Protein AF-A0A968XQD5-F1 (afdb_monomer)

Structure (mmCIF, N/CA/C/O backbone):
data_AF-A0A968XQD5-F1
#
_entry.id   AF-A0A968XQD5-F1
#
loop_
_atom_site.group_PDB
_atom_site.id
_atom_site.type_symbol
_atom_site.label_atom_id
_atom_site.label_alt_id
_atom_site.label_comp_id
_atom_site.label_asym_id
_atom_site.label_entity_id
_atom_site.label_seq_id
_atom_site.pdbx_PDB_ins_code
_atom_site.Cartn_x
_atom_site.Cartn_y
_atom_site.Cartn_z
_atom_site.occupancy
_atom_site.B_iso_or_equiv
_atom_site.auth_seq_id
_atom_site.auth_comp_id
_atom_site.auth_asym_id
_atom_site.auth_atom_id
_atom_site.pdbx_PDB_model_num
ATOM 1 N N . MET A 1 1 ? 8.584 -2.114 -4.802 1.00 59.06 1 MET A N 1
ATOM 2 C CA . MET A 1 1 ? 7.370 -2.886 -4.450 1.00 59.06 1 MET A CA 1
ATOM 3 C C . MET A 1 1 ? 7.098 -2.619 -2.978 1.00 59.06 1 MET A C 1
ATOM 5 O O . MET A 1 1 ? 8.058 -2.639 -2.228 1.00 59.06 1 MET A O 1
ATOM 9 N N . LEU A 1 2 ? 5.872 -2.252 -2.585 1.00 74.94 2 LEU A N 1
ATOM 10 C CA . LEU A 1 2 ? 5.539 -2.034 -1.166 1.00 74.94 2 LEU A CA 1
ATOM 11 C C . LEU A 1 2 ? 5.322 -3.396 -0.488 1.00 74.94 2 LEU A C 1
ATOM 13 O O . LEU A 1 2 ? 4.634 -4.241 -1.068 1.00 74.94 2 LEU A O 1
ATOM 17 N N . ASP A 1 3 ? 5.913 -3.583 0.686 1.00 82.31 3 ASP A N 1
ATOM 18 C CA . ASP A 1 3 ? 5.920 -4.844 1.430 1.00 82.31 3 ASP A CA 1
ATOM 19 C C . ASP A 1 3 ? 4.497 -5.241 1.900 1.00 82.31 3 ASP A C 1
ATOM 21 O O . ASP A 1 3 ? 3.700 -4.350 2.235 1.00 82.31 3 ASP A O 1
ATOM 25 N N . PRO A 1 4 ? 4.124 -6.538 1.904 1.00 78.69 4 PRO A N 1
ATOM 26 C CA . PRO A 1 4 ? 2.806 -6.998 2.350 1.00 78.69 4 PRO A CA 1
ATOM 27 C C . PRO A 1 4 ? 2.373 -6.524 3.754 1.00 78.69 4 PRO A C 1
ATOM 29 O O . PRO A 1 4 ? 1.254 -6.015 3.861 1.00 78.69 4 PRO A O 1
ATOM 32 N N . PRO A 1 5 ? 3.197 -6.589 4.823 1.00 84.50 5 PRO A N 1
ATOM 33 C CA . PRO A 1 5 ? 2.798 -6.102 6.146 1.00 84.50 5 PRO A CA 1
ATOM 34 C C . PRO A 1 5 ? 2.559 -4.589 6.172 1.00 84.50 5 PRO A C 1
ATOM 36 O O . PRO A 1 5 ? 1.687 -4.109 6.888 1.00 84.50 5 PRO A O 1
ATOM 39 N N . THR A 1 6 ? 3.260 -3.803 5.353 1.00 86.44 6 THR A N 1
ATOM 40 C CA . THR A 1 6 ? 2.983 -2.36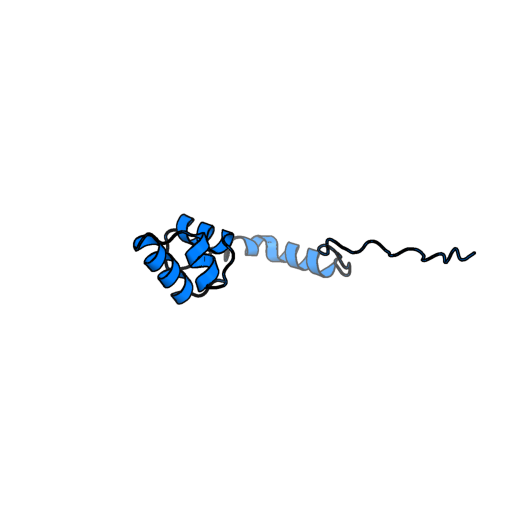3 5.264 1.00 86.44 6 THR A CA 1
ATOM 41 C C . THR A 1 6 ? 1.601 -2.096 4.662 1.00 86.44 6 THR A C 1
ATOM 43 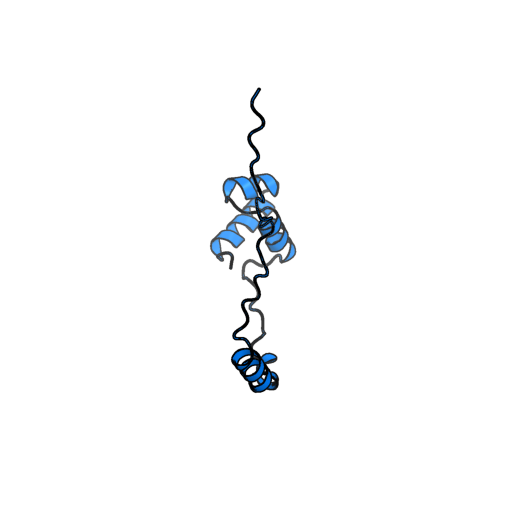O O . THR A 1 6 ? 0.905 -1.178 5.093 1.00 86.44 6 THR A O 1
ATOM 46 N N . ARG A 1 7 ? 1.162 -2.906 3.688 1.00 86.56 7 ARG A N 1
ATOM 47 C CA . ARG A 1 7 ? -0.183 -2.792 3.100 1.00 86.56 7 ARG A CA 1
ATOM 48 C C . ARG A 1 7 ? -1.290 -3.130 4.088 1.00 86.56 7 ARG A C 1
ATOM 50 O O . ARG A 1 7 ? -2.278 -2.399 4.137 1.00 86.56 7 ARG A O 1
ATOM 57 N N . THR A 1 8 ? -1.130 -4.201 4.861 1.00 88.56 8 THR A N 1
ATOM 58 C CA . THR A 1 8 ? -2.133 -4.595 5.861 1.00 88.56 8 THR A CA 1
ATOM 59 C C . THR A 1 8 ? -2.279 -3.516 6.929 1.00 88.56 8 THR A C 1
ATOM 61 O O . THR A 1 8 ? -3.401 -3.149 7.269 1.00 88.56 8 THR A O 1
ATOM 64 N N . THR A 1 9 ? -1.174 -2.912 7.372 1.00 91.06 9 THR A N 1
ATOM 65 C CA . THR A 1 9 ? -1.201 -1.779 8.307 1.00 91.06 9 THR A CA 1
ATOM 66 C C . THR A 1 9 ? -1.934 -0.565 7.729 1.00 91.06 9 THR A C 1
ATOM 68 O O . THR A 1 9 ? -2.772 0.014 8.413 1.00 91.06 9 THR A O 1
ATOM 71 N N . ILE A 1 10 ? -1.708 -0.206 6.456 1.00 90.62 10 ILE A N 1
ATOM 72 C CA . ILE A 1 10 ? -2.448 0.890 5.796 1.00 90.62 10 ILE A CA 1
ATOM 73 C C . ILE A 1 10 ? -3.958 0.615 5.788 1.00 90.62 10 ILE A C 1
ATOM 75 O O . ILE A 1 10 ? -4.747 1.516 6.070 1.00 90.62 10 ILE A O 1
ATOM 79 N N . LEU A 1 11 ? -4.365 -0.613 5.456 1.00 90.56 11 LEU A N 1
ATOM 80 C CA . LEU A 1 11 ? -5.778 -0.990 5.378 1.00 90.56 11 LEU A CA 1
ATOM 81 C C . LEU A 1 11 ? -6.446 -1.009 6.759 1.00 90.56 11 LEU A C 1
ATOM 83 O O . LEU A 1 11 ? -7.580 -0.547 6.876 1.00 90.56 11 LEU A O 1
ATOM 87 N N . LYS A 1 12 ? -5.744 -1.474 7.799 1.00 91.94 12 LYS A N 1
ATOM 88 C CA . LYS A 1 12 ? -6.215 -1.424 9.193 1.00 91.94 12 LYS A CA 1
ATOM 89 C C . LYS A 1 12 ? -6.433 0.015 9.660 1.00 91.94 12 LYS A C 1
ATOM 91 O O . LYS A 1 12 ? -7.555 0.363 10.010 1.00 91.94 12 LYS A O 1
ATOM 96 N N . LEU A 1 13 ? -5.419 0.872 9.522 1.00 92.25 13 LEU A N 1
ATOM 97 C CA . LEU A 1 13 ? -5.505 2.282 9.923 1.00 92.25 13 LEU A CA 1
ATOM 98 C C . LEU A 1 13 ? -6.609 3.0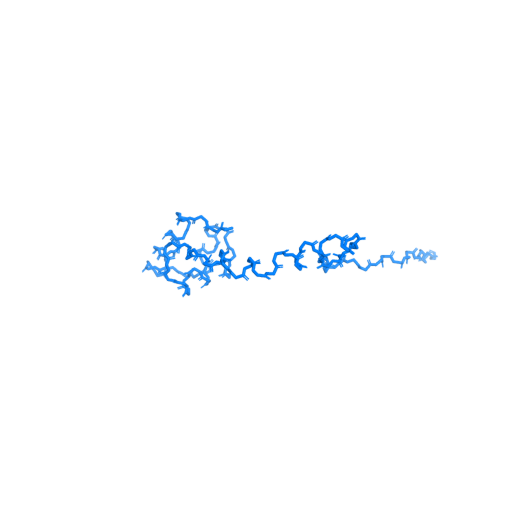40 9.168 1.00 92.25 13 LEU A C 1
ATOM 100 O O . LEU A 1 13 ? -7.262 3.922 9.717 1.00 92.25 13 LEU A O 1
ATOM 104 N N . HIS A 1 14 ? -6.844 2.699 7.900 1.00 88.69 14 HIS A N 1
ATOM 105 C CA . HIS A 1 14 ? -7.938 3.293 7.137 1.00 88.69 14 HIS A CA 1
ATOM 106 C C . HIS A 1 14 ? -9.319 2.817 7.612 1.00 88.69 14 HIS A C 1
ATOM 108 O O . HIS A 1 14 ? -10.251 3.617 7.647 1.00 88.69 14 HIS A O 1
ATOM 114 N N . ARG A 1 15 ? -9.471 1.537 7.987 1.00 89.19 15 ARG A N 1
ATOM 115 C CA . ARG A 1 15 ? -10.716 1.010 8.583 1.00 89.19 15 ARG A CA 1
ATOM 116 C C . ARG A 1 15 ? -11.012 1.641 9.944 1.00 89.19 15 ARG A C 1
ATOM 118 O O . ARG A 1 15 ? -12.173 1.871 10.252 1.00 89.19 15 ARG A O 1
ATOM 125 N N . GLU A 1 16 ? -9.974 1.974 10.705 1.00 91.94 16 GLU A N 1
ATOM 126 C CA . GLU A 1 16 ? -10.064 2.721 11.968 1.00 91.94 16 GLU A CA 1
ATOM 127 C C . GLU A 1 16 ? -10.452 4.202 11.770 1.00 91.94 16 GLU A C 1
ATOM 129 O O . GLU A 1 16 ? -10.699 4.915 12.737 1.00 91.94 16 GLU A O 1
ATOM 134 N N . GLY A 1 17 ? -10.549 4.680 10.521 1.00 92.25 17 GLY A N 1
ATOM 135 C CA . GLY A 1 17 ? -11.004 6.035 10.197 1.00 92.25 17 GLY A CA 1
ATOM 136 C C . GLY A 1 17 ? -9.892 7.084 10.151 1.00 92.25 17 GLY A C 1
ATOM 137 O O . GLY A 1 17 ? -10.172 8.279 10.036 1.00 92.25 17 GLY A O 1
ATOM 138 N N . HIS A 1 18 ? -8.621 6.678 10.200 1.00 91.56 18 HIS A N 1
ATOM 139 C CA . HIS A 1 18 ? -7.515 7.622 10.106 1.00 91.56 18 HIS A CA 1
ATOM 140 C C . HIS A 1 18 ? -7.409 8.258 8.714 1.00 91.56 18 HIS A C 1
ATOM 142 O O . HIS A 1 18 ? -7.456 7.597 7.673 1.00 91.56 18 HIS A O 1
A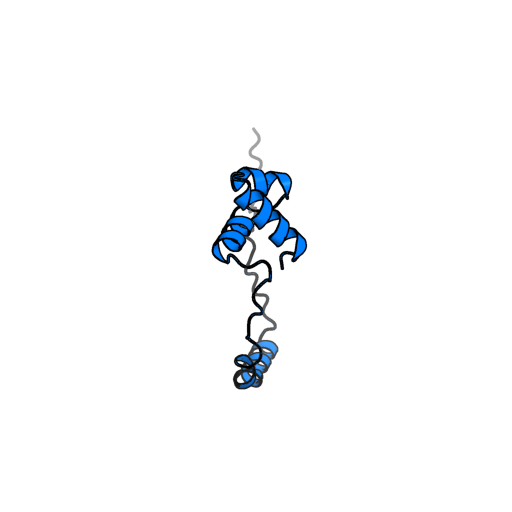TOM 148 N N . ALA A 1 19 ? -7.178 9.573 8.688 1.00 91.44 19 ALA A N 1
ATOM 149 C CA . ALA A 1 19 ? -6.987 10.309 7.447 1.00 91.44 19 ALA A CA 1
ATOM 150 C C . ALA A 1 19 ? -5.738 9.823 6.691 1.00 91.44 19 ALA A C 1
ATOM 152 O O . ALA A 1 19 ? -4.670 9.622 7.268 1.00 91.44 19 ALA A O 1
ATOM 153 N N . GLN A 1 20 ? -5.816 9.755 5.359 1.00 90.69 20 GLN A N 1
ATOM 154 C CA . GLN A 1 20 ? -4.697 9.318 4.507 1.00 90.69 20 GLN A CA 1
ATOM 155 C C . GLN A 1 20 ? -3.399 10.108 4.751 1.00 90.69 20 GLN A C 1
ATOM 157 O O . GLN A 1 20 ? -2.303 9.564 4.628 1.00 90.69 20 GLN A O 1
ATOM 162 N N . ARG A 1 21 ? -3.510 11.400 5.094 1.00 90.50 21 ARG A N 1
ATOM 163 C CA . ARG A 1 21 ? -2.362 12.261 5.421 1.00 90.50 21 ARG A CA 1
ATOM 164 C C . ARG A 1 21 ? -1.670 11.831 6.717 1.00 90.50 21 ARG A C 1
ATOM 166 O O . ARG A 1 21 ? -0.447 11.875 6.768 1.00 90.50 21 ARG A O 1
ATOM 173 N N . PHE A 1 22 ? -2.439 11.405 7.712 1.00 92.38 22 PHE A N 1
ATOM 174 C CA . PHE A 1 22 ? -1.927 10.924 8.992 1.00 92.38 22 PHE A CA 1
ATOM 175 C C . PHE A 1 22 ? -1.187 9.595 8.812 1.00 92.38 22 PHE A C 1
ATOM 177 O O . PHE A 1 22 ? -0.031 9.467 9.202 1.00 92.38 22 PHE A O 1
ATOM 184 N N . ILE A 1 23 ? -1.797 8.658 8.081 1.00 91.62 23 ILE A N 1
ATOM 185 C CA . ILE A 1 23 ? -1.185 7.365 7.737 1.00 91.62 23 ILE A CA 1
ATOM 186 C C . ILE A 1 23 ? 0.133 7.565 6.965 1.00 91.62 23 ILE A C 1
ATOM 188 O O . ILE A 1 23 ? 1.123 6.886 7.225 1.00 91.62 23 ILE A O 1
ATOM 192 N N . ALA A 1 24 ? 0.170 8.535 6.043 1.00 92.62 24 ALA A N 1
ATOM 193 C CA . ALA A 1 24 ? 1.372 8.890 5.286 1.00 92.62 24 ALA A CA 1
ATOM 194 C C . ALA A 1 24 ? 2.518 9.373 6.180 1.00 92.62 24 ALA A C 1
ATOM 196 O O . ALA A 1 24 ? 3.664 8.991 5.958 1.00 92.62 24 ALA A O 1
ATOM 197 N N . GLN A 1 25 ? 2.209 10.201 7.178 1.00 92.81 25 GLN A N 1
ATOM 198 C CA . GLN A 1 25 ? 3.205 10.737 8.103 1.00 92.81 25 GLN A CA 1
ATOM 199 C C . GLN A 1 25 ? 3.761 9.654 9.027 1.00 92.81 25 GLN A C 1
ATOM 201 O O . GLN A 1 25 ? 4.974 9.566 9.169 1.00 92.81 25 GLN A O 1
ATOM 206 N N . ILE A 1 26 ? 2.898 8.803 9.588 1.00 93.12 26 ILE A N 1
ATOM 207 C CA . ILE A 1 26 ? 3.313 7.733 10.507 1.00 93.12 26 ILE A CA 1
ATOM 208 C C . ILE A 1 26 ? 4.178 6.693 9.801 1.00 93.12 26 ILE A C 1
ATOM 210 O O . ILE A 1 26 ? 5.201 6.274 10.329 1.00 93.12 26 ILE A O 1
ATOM 214 N N . LEU A 1 27 ? 3.779 6.279 8.598 1.00 89.62 27 LEU A N 1
ATOM 215 C CA . LEU A 1 27 ? 4.497 5.244 7.855 1.00 89.62 27 LEU A CA 1
ATOM 216 C C . LEU A 1 27 ? 5.663 5.801 7.024 1.00 89.62 27 LEU A C 1
ATOM 218 O O . LEU A 1 27 ? 6.380 5.027 6.395 1.00 89.62 27 LEU A O 1
ATOM 222 N N . GLY A 1 28 ? 5.835 7.127 6.958 1.00 91.19 28 GLY A N 1
ATOM 223 C CA . GLY A 1 28 ? 6.843 7.769 6.106 1.00 91.19 28 GLY A CA 1
ATOM 224 C C . GLY A 1 28 ? 6.619 7.535 4.606 1.00 91.19 28 GLY A C 1
ATOM 225 O O . GLY A 1 28 ? 7.562 7.559 3.816 1.00 91.19 28 GLY A O 1
ATOM 226 N N . LEU A 1 29 ? 5.375 7.277 4.191 1.00 88.62 29 LEU A N 1
ATOM 227 C CA . LEU A 1 29 ? 5.030 6.917 2.816 1.00 88.62 29 LEU A CA 1
ATOM 228 C C . LEU A 1 29 ? 4.410 8.085 2.057 1.00 88.62 29 LEU A C 1
ATOM 230 O O . LEU A 1 29 ? 3.676 8.912 2.594 1.00 88.62 29 LEU A O 1
ATOM 234 N N . ALA A 1 30 ? 4.621 8.108 0.742 1.00 89.00 30 ALA A N 1
ATOM 235 C CA . ALA A 1 30 ? 3.948 9.073 -0.113 1.00 89.00 30 ALA A CA 1
ATOM 236 C C . ALA A 1 30 ? 2.423 8.859 -0.100 1.00 89.00 30 ALA A C 1
ATOM 238 O O . ALA A 1 30 ? 1.931 7.737 -0.242 1.00 89.00 30 ALA A O 1
ATOM 239 N N . ARG A 1 31 ? 1.655 9.959 -0.055 1.00 86.69 31 ARG A N 1
ATOM 240 C CA . ARG A 1 31 ? 0.178 9.925 -0.135 1.00 86.69 31 ARG A CA 1
ATOM 241 C C . ARG A 1 31 ? -0.338 9.152 -1.350 1.00 86.69 31 ARG A C 1
ATOM 243 O O . ARG A 1 31 ? -1.335 8.448 -1.250 1.00 86.69 31 ARG A O 1
ATOM 250 N N . ARG A 1 32 ? 0.355 9.249 -2.490 1.00 88.56 32 ARG A N 1
ATOM 251 C CA . ARG A 1 32 ? 0.003 8.516 -3.719 1.00 88.56 32 ARG A CA 1
ATOM 252 C C . ARG A 1 32 ? 0.120 7.004 -3.546 1.00 88.56 32 ARG A C 1
ATOM 254 O O . ARG A 1 32 ? -0.705 6.274 -4.083 1.00 88.56 32 ARG A O 1
ATOM 261 N N . THR A 1 33 ? 1.094 6.537 -2.769 1.00 87.69 33 THR A N 1
ATOM 262 C CA . THR A 1 33 ? 1.256 5.115 -2.451 1.00 87.69 33 THR A CA 1
ATOM 263 C C . THR A 1 33 ? 0.057 4.606 -1.659 1.00 87.69 33 THR A C 1
ATOM 265 O O . THR A 1 33 ? -0.532 3.599 -2.037 1.00 87.69 33 THR A O 1
ATOM 268 N N . ILE A 1 34 ? -0.364 5.342 -0.629 1.00 89.19 34 ILE A N 1
ATOM 269 C CA . ILE A 1 34 ? -1.542 5.002 0.183 1.00 89.19 34 ILE A CA 1
ATOM 270 C C . ILE A 1 34 ? -2.820 5.056 -0.655 1.00 89.19 34 ILE A C 1
ATOM 272 O O . ILE A 1 34 ? -3.587 4.100 -0.648 1.00 89.19 34 ILE A O 1
ATOM 276 N N . GLN A 1 35 ? -3.017 6.113 -1.450 1.00 89.62 35 GLN A N 1
ATOM 277 C CA . GLN A 1 35 ? -4.162 6.227 -2.359 1.00 89.62 35 GLN A CA 1
ATOM 278 C C . GLN A 1 35 ? -4.251 5.023 -3.307 1.00 89.62 35 GLN A C 1
ATOM 280 O O . GLN A 1 35 ? -5.334 4.485 -3.519 1.00 89.62 35 GLN A O 1
ATOM 285 N N . ASN A 1 36 ? -3.121 4.572 -3.854 1.00 87.75 36 ASN A N 1
ATOM 286 C CA . ASN A 1 36 ? -3.085 3.406 -4.730 1.00 87.75 36 ASN A CA 1
ATOM 287 C C . ASN A 1 36 ? -3.425 2.108 -3.985 1.00 87.75 36 ASN A C 1
ATOM 289 O O . ASN A 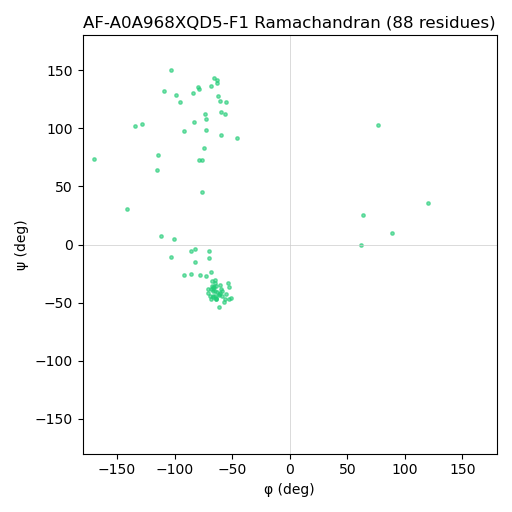1 36 ? -4.152 1.290 -4.536 1.00 87.75 36 ASN A O 1
ATOM 293 N N . VAL A 1 37 ? -2.946 1.935 -2.747 1.00 88.00 37 VAL A N 1
ATOM 294 C CA . VAL A 1 37 ? -3.260 0.766 -1.902 1.00 88.00 37 VAL A CA 1
ATOM 295 C C . VAL A 1 37 ? -4.753 0.715 -1.571 1.00 88.00 37 VAL A C 1
ATOM 297 O O . VAL A 1 37 ? -5.386 -0.324 -1.751 1.00 88.00 37 VAL A O 1
ATOM 300 N N . LEU A 1 38 ? -5.335 1.848 -1.174 1.00 87.44 38 LEU A N 1
ATOM 301 C CA . LEU A 1 38 ? -6.761 1.952 -0.863 1.00 87.44 38 LEU A CA 1
ATOM 302 C C . LEU A 1 38 ? -7.637 1.718 -2.096 1.00 87.44 38 LEU A C 1
ATOM 304 O O . LEU A 1 38 ? -8.636 1.016 -2.005 1.00 87.44 38 LEU A O 1
ATOM 308 N N . ARG A 1 39 ? -7.235 2.238 -3.264 1.00 86.44 39 ARG A N 1
ATOM 309 C CA . ARG A 1 39 ? -7.931 1.973 -4.535 1.00 86.44 39 ARG A CA 1
ATOM 310 C C . ARG A 1 39 ? -7.844 0.512 -4.963 1.00 86.44 39 ARG A C 1
ATOM 312 O O . ARG A 1 39 ? -8.795 0.016 -5.550 1.00 86.44 39 ARG A O 1
ATOM 319 N N . SER A 1 40 ? -6.715 -0.156 -4.716 1.00 82.06 40 SER A N 1
ATOM 320 C CA . SER A 1 40 ? -6.579 -1.580 -5.033 1.00 82.06 40 SER A CA 1
ATOM 321 C C . SER A 1 40 ? -7.375 -2.476 -4.087 1.00 82.06 40 SER A C 1
ATOM 323 O O . SER A 1 40 ? -7.734 -3.577 -4.484 1.00 82.06 40 SER A O 1
ATOM 325 N N . GLY A 1 41 ? -7.628 -2.036 -2.847 1.00 74.19 41 GLY A N 1
ATOM 326 C CA . GLY A 1 41 ? -8.420 -2.770 -1.852 1.00 74.19 41 GLY A CA 1
ATOM 327 C C . GLY A 1 41 ? -7.852 -4.131 -1.424 1.00 74.19 41 GLY A C 1
ATOM 328 O O . GLY A 1 41 ? -8.450 -4.792 -0.582 1.00 74.19 41 GLY A O 1
ATOM 329 N N . SER A 1 42 ? -6.714 -4.557 -1.978 1.00 65.56 42 SER A N 1
ATOM 330 C CA . SER A 1 42 ? -6.141 -5.885 -1.779 1.00 65.56 42 SER A CA 1
ATOM 331 C C . SER A 1 42 ? -4.870 -5.838 -0.929 1.00 65.56 42 SER A C 1
ATOM 333 O O . SER A 1 42 ? -3.952 -5.051 -1.179 1.00 65.56 42 SER A O 1
ATOM 335 N N . GLU A 1 43 ? -4.806 -6.722 0.069 1.00 60.50 43 GLU A N 1
ATOM 336 C CA . GLU A 1 43 ? -3.645 -6.899 0.953 1.00 60.50 43 GLU A CA 1
ATOM 337 C C . GLU A 1 43 ? -2.442 -7.476 0.196 1.00 60.50 43 GLU A C 1
ATOM 339 O O . GLU A 1 43 ? -1.301 -7.057 0.407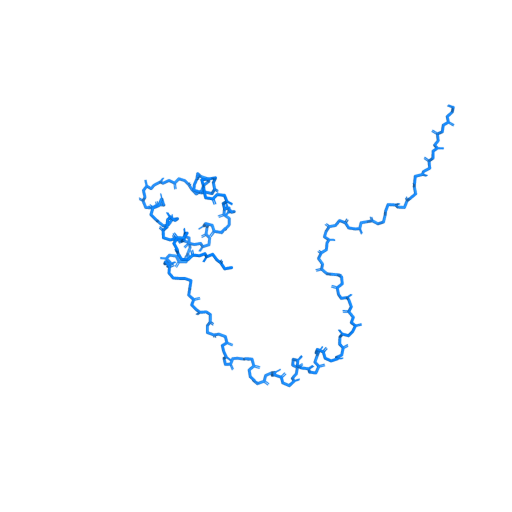 1.00 60.50 43 GLU A O 1
ATOM 344 N N . GLN A 1 44 ? -2.696 -8.365 -0.767 1.00 57.56 44 GLN A N 1
ATOM 345 C CA . GLN A 1 44 ? -1.670 -8.854 -1.677 1.00 57.56 44 GLN A CA 1
ATOM 346 C C . GLN A 1 44 ? -1.484 -7.893 -2.860 1.00 57.56 44 GLN A C 1
ATOM 348 O O . GLN A 1 44 ? -2.462 -7.516 -3.520 1.00 57.56 44 GLN A O 1
ATOM 353 N N . PRO A 1 45 ? -0.234 -7.495 -3.176 1.00 63.59 45 PRO A N 1
ATOM 354 C CA . PRO A 1 45 ? 0.057 -6.878 -4.459 1.00 63.59 45 PRO A CA 1
ATOM 355 C C . PRO A 1 45 ? -0.328 -7.876 -5.548 1.00 63.59 45 PRO A C 1
ATOM 357 O O . PRO A 1 45 ? 0.270 -8.946 -5.633 1.00 63.59 45 PRO A O 1
ATOM 360 N N . GLN A 1 46 ? -1.339 -7.540 -6.354 1.00 60.09 46 GLN A N 1
ATOM 361 C CA . GLN A 1 46 ? -1.781 -8.439 -7.411 1.00 60.09 46 GLN A CA 1
ATOM 362 C C . GLN A 1 46 ? -0.586 -8.793 -8.307 1.00 60.09 46 GLN A C 1
ATOM 364 O O . GLN A 1 46 ? 0.077 -7.880 -8.827 1.00 60.09 46 GLN A O 1
ATOM 369 N N . PRO A 1 47 ? -0.266 -10.088 -8.461 1.00 60.16 47 PRO A N 1
ATOM 370 C CA . PRO A 1 47 ? 0.814 -10.506 -9.332 1.00 60.16 47 PRO A CA 1
ATOM 371 C C . PRO A 1 47 ? 0.465 -10.042 -10.744 1.00 60.16 47 PRO A C 1
ATOM 373 O O . PRO A 1 47 ? -0.614 -10.329 -11.250 1.00 60.16 47 PRO A O 1
ATOM 376 N N . LYS A 1 48 ? 1.351 -9.264 -11.375 1.00 64.12 48 LYS A N 1
ATOM 377 C CA . LYS A 1 48 ? 1.148 -8.814 -12.756 1.00 64.12 48 LYS A CA 1
ATOM 378 C C . LYS A 1 48 ? 1.392 -10.017 -13.671 1.00 64.12 48 LYS A C 1
ATOM 380 O O . LYS A 1 48 ? 2.550 -10.422 -13.785 1.00 64.12 48 LYS A O 1
ATOM 385 N N . PRO A 1 49 ? 0.380 -10.562 -14.369 1.00 60.94 49 PRO A N 1
ATOM 386 C CA . PRO A 1 49 ? 0.570 -11.683 -15.277 1.00 60.94 49 PRO A CA 1
ATOM 387 C C . PRO A 1 49 ? 1.161 -11.143 -16.587 1.00 60.94 49 PRO A C 1
ATOM 389 O O . PRO A 1 49 ? 0.475 -10.968 -17.589 1.00 60.94 49 PRO A O 1
ATOM 392 N N . ARG A 1 50 ? 2.441 -10.762 -16.566 1.00 61.97 50 ARG A N 1
ATOM 393 C CA . ARG A 1 50 ? 3.174 -10.301 -17.758 1.00 61.97 50 ARG A CA 1
ATOM 394 C C . ARG A 1 50 ? 4.075 -11.372 -18.364 1.00 61.97 50 ARG A C 1
ATOM 396 O O . ARG A 1 50 ? 4.773 -11.067 -19.321 1.00 61.97 50 ARG A O 1
ATOM 403 N N . ALA A 1 51 ? 4.041 -12.598 -17.848 1.00 59.69 51 ALA A N 1
ATOM 404 C CA . ALA A 1 51 ? 4.971 -13.645 -18.259 1.00 59.69 51 ALA A CA 1
ATOM 405 C C . ALA A 1 51 ? 4.894 -13.975 -19.764 1.00 59.69 51 ALA A C 1
ATOM 407 O O . ALA A 1 51 ? 5.926 -14.157 -20.388 1.00 59.69 51 ALA A O 1
ATOM 408 N N . GLN A 1 52 ? 3.706 -13.981 -20.382 1.00 60.56 52 GLN A N 1
ATOM 409 C CA . GLN A 1 52 ? 3.550 -14.545 -21.736 1.00 60.56 52 GLN A CA 1
ATOM 410 C C . GLN A 1 52 ? 3.449 -13.530 -22.884 1.00 60.56 52 GLN A C 1
ATOM 412 O O . GLN A 1 52 ? 3.541 -13.913 -24.043 1.00 60.56 52 GLN A O 1
ATOM 417 N N . LY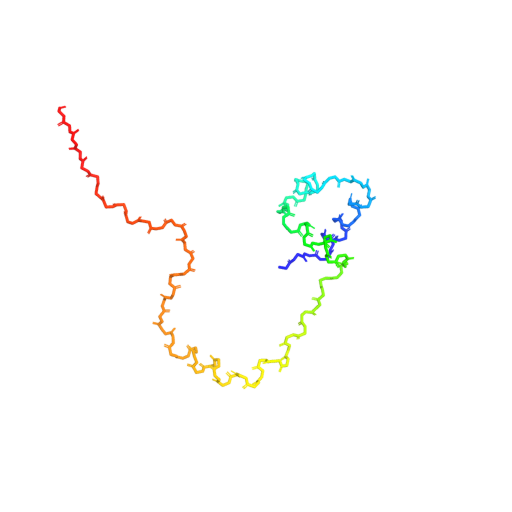S A 1 53 ? 3.291 -12.227 -22.612 1.00 61.47 53 LYS A N 1
ATOM 418 C CA . LYS A 1 53 ? 3.158 -11.225 -23.693 1.00 61.47 53 LYS A CA 1
ATOM 419 C C . LYS A 1 53 ? 4.495 -10.771 -24.285 1.00 61.47 53 LYS A C 1
ATOM 421 O O . LYS A 1 53 ? 4.490 -10.138 -25.333 1.00 61.47 53 LYS A O 1
ATOM 426 N N . ALA A 1 54 ? 5.611 -11.045 -23.609 1.00 60.94 54 ALA A N 1
ATOM 427 C CA . ALA A 1 54 ? 6.940 -10.612 -24.041 1.00 60.94 54 ALA A CA 1
ATOM 428 C C . ALA A 1 54 ? 7.663 -11.645 -24.918 1.00 60.94 54 ALA A C 1
ATOM 430 O O . ALA A 1 54 ? 8.469 -11.246 -25.752 1.00 60.94 54 ALA A O 1
ATOM 431 N N . GLU A 1 55 ? 7.344 -12.937 -24.778 1.00 64.25 55 GLU A N 1
ATOM 432 C CA . GLU A 1 55 ? 7.941 -14.014 -25.581 1.00 64.25 55 GLU A CA 1
ATOM 433 C C . GLU A 1 55 ? 7.884 -13.766 -27.103 1.00 64.25 55 GLU A C 1
ATOM 435 O O . GLU A 1 55 ? 8.935 -13.848 -27.736 1.00 64.25 55 GLU A O 1
ATOM 440 N N . PRO A 1 56 ? 6.756 -13.342 -27.717 1.00 74.31 56 PRO A N 1
ATOM 441 C CA . PRO A 1 56 ? 6.721 -13.109 -29.167 1.00 74.31 56 PRO A CA 1
ATOM 442 C C . PRO A 1 56 ? 7.537 -11.890 -29.631 1.00 74.31 56 PRO A C 1
ATOM 444 O O . PRO A 1 56 ? 7.753 -11.714 -30.826 1.00 74.31 56 PRO A O 1
ATOM 447 N N . TYR A 1 57 ? 7.992 -11.033 -28.713 1.00 73.44 57 TYR A N 1
ATOM 448 C CA . TYR A 1 57 ? 8.809 -9.857 -29.026 1.00 73.44 57 TYR A CA 1
ATOM 449 C C . TYR A 1 57 ? 10.247 -9.989 -28.515 1.00 73.44 57 TYR A C 1
ATOM 451 O O . TYR A 1 57 ? 11.001 -9.023 -28.602 1.00 73.44 57 TYR A O 1
ATOM 459 N N . ARG A 1 58 ? 10.641 -11.157 -27.992 1.00 69.50 58 ARG A N 1
ATOM 460 C CA . ARG A 1 58 ? 11.944 -11.381 -27.354 1.00 69.50 58 ARG A CA 1
ATOM 461 C C . ARG A 1 58 ? 13.112 -11.050 -28.280 1.00 69.50 58 ARG A C 1
ATOM 463 O O . ARG A 1 58 ? 13.966 -10.255 -27.907 1.00 69.50 58 ARG A O 1
ATOM 470 N N . GLU A 1 59 ? 13.074 -11.569 -29.503 1.00 73.25 59 GLU A N 1
ATOM 471 C CA . GLU A 1 59 ? 14.042 -11.283 -30.572 1.00 73.25 59 GLU A CA 1
ATOM 472 C C . GLU A 1 59 ? 14.135 -9.772 -30.864 1.00 73.25 59 GLU A C 1
ATOM 474 O O . GLU A 1 59 ? 15.216 -9.195 -30.861 1.00 73.25 59 GLU A O 1
ATOM 479 N N . ARG A 1 60 ? 12.989 -9.085 -31.001 1.00 72.00 60 ARG A N 1
ATOM 480 C CA . ARG A 1 60 ? 12.925 -7.633 -31.273 1.00 72.00 60 ARG A CA 1
ATOM 481 C C . ARG A 1 60 ? 13.425 -6.778 -30.106 1.00 72.00 60 ARG A C 1
ATOM 483 O O . ARG A 1 60 ? 13.936 -5.684 -30.319 1.00 72.00 60 ARG A O 1
ATOM 490 N N . ILE A 1 61 ? 13.244 -7.244 -28.872 1.00 74.75 61 ILE A N 1
ATOM 491 C CA . ILE A 1 61 ? 13.751 -6.580 -27.664 1.00 74.75 61 ILE A CA 1
ATOM 492 C C . ILE A 1 61 ? 15.275 -6.722 -27.594 1.00 74.75 61 ILE A C 1
ATOM 494 O O . ILE A 1 61 ? 15.953 -5.747 -27.274 1.00 74.75 61 ILE A O 1
ATOM 498 N N . LEU A 1 62 ? 15.804 -7.905 -27.920 1.00 72.38 62 LEU A N 1
ATOM 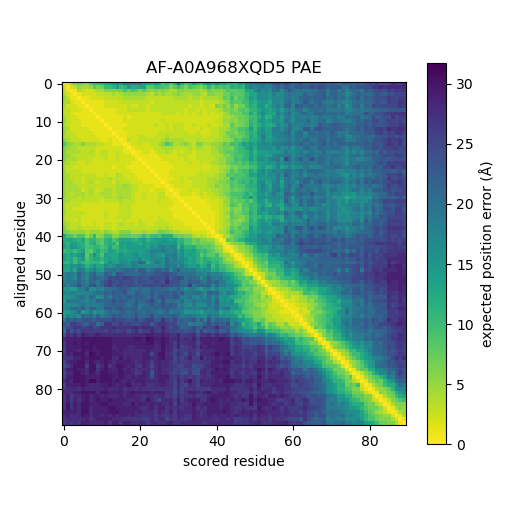499 C CA . LEU A 1 62 ? 17.242 -8.171 -27.947 1.00 72.38 62 LEU A CA 1
ATOM 500 C C . LEU A 1 62 ? 17.939 -7.367 -29.052 1.00 72.38 62 LEU A C 1
ATOM 502 O O . LEU A 1 62 ? 18.924 -6.688 -28.767 1.00 72.38 62 LEU A O 1
ATOM 506 N N . ASP A 1 63 ? 17.370 -7.339 -30.255 1.00 69.19 63 ASP A N 1
ATOM 507 C CA . ASP A 1 63 ? 17.849 -6.537 -31.388 1.00 69.19 63 ASP A CA 1
ATOM 508 C C . ASP A 1 63 ? 17.835 -5.026 -31.083 1.00 69.19 63 ASP A C 1
ATOM 510 O O . ASP A 1 63 ? 18.805 -4.303 -31.300 1.00 69.19 63 ASP A O 1
ATOM 514 N N . CYS A 1 64 ? 16.777 -4.538 -30.429 1.00 59.50 64 CYS A N 1
ATOM 515 C CA . CYS A 1 64 ? 16.712 -3.140 -30.004 1.00 59.50 64 CYS A CA 1
ATOM 516 C C . CYS A 1 64 ? 17.719 -2.803 -28.883 1.00 59.50 64 CYS A C 1
ATOM 518 O O . CYS A 1 64 ? 18.073 -1.636 -28.707 1.00 59.50 64 CYS A O 1
ATOM 520 N N . SER A 1 65 ? 18.166 -3.799 -28.108 1.00 57.38 65 SER A N 1
ATOM 521 C CA . SER A 1 65 ? 19.154 -3.619 -27.037 1.00 57.38 65 SER A CA 1
ATOM 522 C C . SER A 1 65 ? 20.607 -3.695 -27.518 1.00 57.38 65 SER A C 1
ATOM 524 O O . SER A 1 65 ? 21.467 -3.063 -26.908 1.00 57.38 65 SER A O 1
ATOM 526 N N . SER A 1 66 ? 20.885 -4.388 -28.629 1.00 52.88 66 SER A N 1
ATOM 527 C CA . SER A 1 66 ? 22.219 -4.424 -29.245 1.00 52.88 66 SER A CA 1
ATOM 528 C C . SER A 1 66 ? 22.526 -3.147 -30.041 1.00 52.88 66 SER A C 1
ATOM 530 O O . SER A 1 66 ? 23.682 -2.739 -30.128 1.00 52.88 66 SER A O 1
ATOM 532 N N . ALA A 1 67 ? 21.494 -2.458 -30.543 1.00 56.31 67 ALA A N 1
ATOM 533 C CA . ALA A 1 67 ? 21.617 -1.197 -31.276 1.00 56.31 67 ALA A CA 1
ATOM 534 C C . ALA A 1 67 ? 21.752 0.061 -30.385 1.00 56.31 67 ALA A C 1
ATOM 536 O O . ALA A 1 67 ? 21.922 1.167 -30.900 1.00 56.31 67 ALA A O 1
ATOM 537 N N . ALA A 1 68 ? 21.679 -0.061 -29.054 1.00 48.00 68 ALA A N 1
ATOM 538 C CA . ALA A 1 68 ? 21.597 1.086 -28.145 1.00 48.00 68 ALA A CA 1
ATOM 539 C C . ALA A 1 68 ? 22.817 1.230 -27.221 1.00 48.00 68 ALA A C 1
ATOM 541 O O . ALA A 1 68 ? 22.699 1.258 -25.998 1.00 48.00 68 ALA A O 1
ATOM 542 N N . GLY A 1 69 ? 23.982 1.476 -27.817 1.00 53.09 69 GLY A N 1
ATOM 543 C CA . GLY A 1 69 ? 25.063 2.245 -27.190 1.00 53.09 69 GLY A CA 1
ATOM 544 C C . GLY A 1 69 ? 24.771 3.752 -27.196 1.00 53.09 69 GLY A C 1
ATOM 545 O O . GLY A 1 69 ? 25.628 4.544 -27.568 1.00 53.09 69 GLY A O 1
ATOM 546 N N . ALA A 1 70 ? 23.550 4.162 -26.848 1.00 48.62 70 ALA A N 1
ATOM 547 C CA . ALA A 1 70 ? 23.153 5.563 -26.816 1.00 48.62 70 ALA A CA 1
ATOM 548 C C . ALA A 1 70 ? 22.526 5.877 -25.462 1.00 48.62 70 ALA A C 1
ATOM 550 O O . ALA A 1 70 ? 21.381 5.530 -25.165 1.00 48.62 70 ALA A O 1
ATOM 551 N N . THR A 1 71 ? 23.316 6.555 -24.640 1.00 53.47 71 THR A N 1
ATOM 552 C CA . THR A 1 71 ? 22.936 7.267 -23.426 1.00 53.47 71 THR A CA 1
ATOM 553 C C . THR A 1 71 ? 21.692 8.111 -23.691 1.00 53.47 71 THR A C 1
ATOM 555 O O . THR A 1 71 ? 21.756 9.278 -24.070 1.00 53.47 71 THR A O 1
ATOM 558 N N . ARG A 1 72 ? 20.512 7.540 -23.441 1.00 46.31 72 ARG A N 1
ATOM 559 C CA . ARG A 1 72 ? 19.306 8.333 -23.236 1.00 46.31 72 ARG A CA 1
ATOM 560 C C . ARG A 1 72 ? 19.428 8.951 -21.846 1.00 46.31 72 ARG A C 1
ATOM 562 O O . ARG A 1 72 ? 18.908 8.420 -20.868 1.00 46.31 72 ARG A O 1
ATOM 569 N N . CYS A 1 73 ? 20.149 10.070 -21.763 1.00 46.03 73 CYS A N 1
ATOM 570 C CA . CYS A 1 73 ? 20.010 11.014 -20.662 1.00 46.03 73 CYS A CA 1
ATOM 571 C C . CYS A 1 73 ? 18.555 11.491 -20.683 1.00 46.03 73 CYS A C 1
ATOM 573 O O . CYS A 1 73 ? 18.158 12.333 -21.483 1.00 46.03 73 CYS A O 1
ATOM 575 N N . GLY A 1 74 ? 17.728 10.821 -19.891 1.00 52.41 74 GLY A N 1
ATOM 576 C CA . GLY A 1 74 ? 16.281 10.914 -19.980 1.00 52.41 74 GLY A CA 1
ATOM 577 C C . GLY A 1 74 ? 15.618 10.903 -18.619 1.00 52.41 74 GLY A C 1
ATOM 578 O O . GLY A 1 74 ? 14.515 10.391 -18.537 1.00 52.41 74 GLY A O 1
ATOM 579 N N . TYR A 1 75 ? 16.268 11.411 -17.562 1.00 54.25 75 TYR A N 1
ATOM 580 C CA . TYR A 1 75 ? 15.580 11.862 -16.345 1.00 54.25 75 TYR A CA 1
ATOM 581 C C . TYR A 1 75 ? 16.514 12.618 -15.379 1.00 54.25 75 TYR A C 1
ATOM 583 O O . TYR A 1 75 ? 16.837 12.131 -14.303 1.00 54.25 75 TYR A O 1
ATOM 591 N N . THR A 1 76 ? 16.890 13.854 -15.703 1.00 46.25 76 THR A N 1
ATOM 592 C CA . THR A 1 76 ? 17.055 14.882 -14.664 1.00 46.25 76 THR A CA 1
ATOM 593 C C . THR A 1 76 ? 16.386 16.164 -15.148 1.00 46.25 76 THR A C 1
ATOM 595 O O . THR A 1 76 ? 16.910 16.931 -15.952 1.00 46.25 76 THR A O 1
ATOM 598 N N . ARG A 1 77 ? 15.185 16.441 -14.628 1.00 49.34 77 ARG A N 1
ATOM 599 C CA . ARG A 1 77 ? 14.788 17.841 -14.447 1.00 49.34 77 ARG A CA 1
ATOM 600 C C . ARG A 1 77 ? 15.887 18.462 -13.577 1.00 49.34 77 ARG A C 1
ATOM 602 O O . ARG A 1 77 ? 15.999 18.050 -12.430 1.00 49.34 77 ARG A O 1
ATOM 609 N N . SER A 1 78 ? 16.674 19.386 -14.137 1.00 50.88 78 SER A N 1
ATOM 610 C CA . 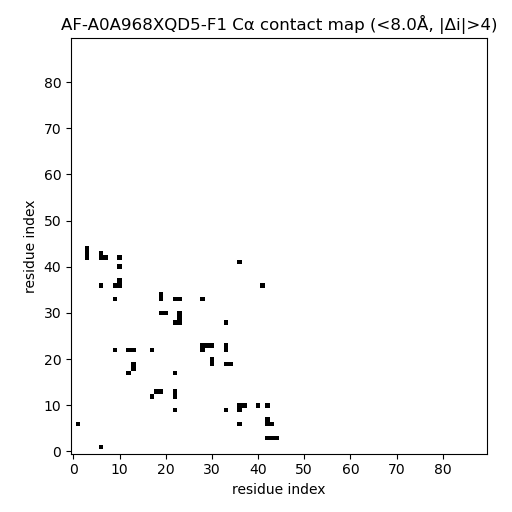SER A 1 78 ? 17.683 20.247 -13.474 1.00 50.88 78 SER A CA 1
ATOM 611 C C . SER A 1 78 ? 19.144 20.136 -13.958 1.00 50.88 78 SER A C 1
ATOM 613 O O . SER A 1 78 ? 20.065 20.355 -13.175 1.00 50.88 78 SER A O 1
ATOM 615 N N . CYS A 1 79 ? 19.391 19.917 -15.250 1.00 44.88 79 CYS A N 1
ATOM 616 C CA . CYS A 1 79 ? 20.684 20.265 -15.855 1.00 44.88 79 CYS A CA 1
ATOM 617 C C . CYS A 1 79 ? 20.492 21.382 -16.891 1.00 44.88 79 CYS A C 1
ATOM 619 O O . CYS A 1 79 ? 20.480 21.128 -18.090 1.00 44.88 79 CYS A O 1
ATOM 621 N N . LYS A 1 80 ? 20.318 22.632 -16.438 1.00 49.66 80 LYS A N 1
ATOM 622 C CA . LYS A 1 80 ? 20.775 23.764 -17.257 1.00 49.66 80 LYS A CA 1
ATOM 623 C C . LYS A 1 80 ? 22.287 23.896 -17.045 1.00 49.66 80 LYS A C 1
ATOM 625 O O . LYS A 1 80 ? 22.711 23.833 -15.887 1.00 49.66 80 LYS A O 1
ATOM 630 N N . PRO A 1 81 ? 23.095 24.096 -18.099 1.00 47.25 81 PRO A N 1
ATOM 631 C CA . PRO A 1 81 ? 24.472 24.518 -17.916 1.00 47.25 81 PRO A CA 1
ATOM 632 C C . PRO A 1 81 ? 24.460 25.889 -17.235 1.00 47.25 81 PRO A C 1
ATOM 634 O O . PRO A 1 81 ? 23.749 26.806 -17.651 1.00 47.25 81 PRO A O 1
ATOM 637 N N . ARG A 1 82 ? 25.203 26.007 -16.134 1.00 48.56 82 ARG A N 1
ATOM 638 C CA . ARG A 1 82 ? 25.474 27.278 -15.461 1.00 48.56 82 ARG A CA 1
ATOM 639 C C . ARG A 1 82 ? 26.523 28.020 -16.291 1.00 48.56 82 ARG A C 1
ATOM 641 O O . ARG A 1 82 ? 27.689 28.075 -15.917 1.00 48.56 82 ARG A O 1
ATOM 648 N N . GLU A 1 83 ? 26.098 28.524 -17.444 1.00 51.47 83 GLU A N 1
ATOM 649 C CA . GLU A 1 83 ? 26.920 29.320 -18.351 1.00 51.47 83 GLU A CA 1
ATOM 650 C C . GLU A 1 83 ? 27.135 30.707 -17.718 1.00 51.47 83 GLU A C 1
ATOM 652 O O . GLU A 1 83 ? 26.273 31.578 -17.746 1.00 51.47 83 GLU A O 1
ATOM 657 N N . GLN A 1 84 ? 28.308 30.835 -17.099 1.00 53.88 84 GLN A N 1
ATOM 658 C CA . GLN A 1 84 ? 29.107 32.051 -16.954 1.00 53.88 84 GLN A CA 1
ATOM 659 C C . GLN A 1 84 ? 28.678 33.099 -15.910 1.00 53.88 84 GLN A C 1
ATOM 661 O O . GLN A 1 84 ? 27.802 33.944 -16.060 1.00 53.88 84 GLN A O 1
ATOM 666 N N . ARG A 1 85 ? 29.433 33.044 -14.815 1.00 52.97 85 ARG A N 1
ATOM 667 C CA . ARG A 1 85 ? 29.607 34.061 -13.785 1.00 52.97 85 ARG A CA 1
ATOM 668 C C . ARG A 1 85 ? 30.463 35.193 -14.371 1.00 52.97 85 ARG A C 1
ATOM 670 O O . ARG A 1 85 ? 31.665 35.004 -14.518 1.00 52.97 85 ARG A O 1
ATOM 677 N N . SER A 1 86 ? 29.887 36.355 -14.653 1.00 57.50 86 SER A N 1
ATOM 678 C CA . SER A 1 86 ? 30.662 37.584 -14.883 1.00 57.50 86 SER A CA 1
ATOM 679 C C . SER A 1 86 ? 30.732 38.378 -13.573 1.00 57.50 86 SER A C 1
ATOM 681 O O . SER A 1 86 ? 29.679 38.683 -13.009 1.00 57.50 86 SER A O 1
ATOM 683 N N . PRO A 1 87 ? 31.919 38.706 -13.033 1.00 63.03 87 PRO A N 1
ATOM 684 C CA . PRO A 1 87 ? 32.019 39.622 -11.908 1.00 63.03 87 PRO A CA 1
ATOM 685 C C . PRO A 1 87 ? 31.994 41.063 -12.432 1.00 63.03 87 PRO A C 1
ATOM 687 O O . PRO A 1 87 ? 32.985 41.543 -12.970 1.00 63.03 87 PRO A O 1
ATOM 690 N N . THR A 1 88 ? 30.883 41.777 -12.264 1.00 60.09 88 THR A N 1
ATOM 691 C CA . THR A 1 88 ? 30.888 43.244 -12.363 1.00 60.09 88 THR A CA 1
ATOM 692 C C . THR A 1 88 ? 31.119 43.810 -10.971 1.00 60.09 88 THR A C 1
ATOM 694 O O . THR A 1 88 ? 30.204 43.873 -10.150 1.00 60.09 88 THR A O 1
ATOM 697 N N . ARG A 1 89 ? 32.375 44.162 -10.703 1.00 57.88 89 ARG A N 1
ATOM 698 C CA . ARG A 1 89 ? 32.795 44.986 -9.572 1.00 57.88 89 ARG A CA 1
ATOM 699 C C . ARG A 1 89 ? 32.989 46.417 -10.088 1.00 57.88 89 ARG A C 1
ATOM 701 O O . ARG A 1 89 ? 33.710 46.562 -11.073 1.00 57.88 89 ARG A O 1
ATOM 708 N N . PRO A 1 90 ? 32.395 47.441 -9.468 1.00 64.00 90 PRO A N 1
ATOM 709 C CA . PRO A 1 90 ? 33.031 48.745 -9.345 1.00 64.00 90 PRO A CA 1
ATOM 710 C C . PRO A 1 90 ? 33.945 48.776 -8.111 1.00 64.00 90 PRO A C 1
ATOM 712 O O . PRO A 1 90 ? 33.559 48.214 -7.056 1.00 64.00 90 PRO A O 1
#

pLDDT: mean 71.76, std 16.3, range [44.88, 93.12]

Foldseek 3Di:
DDDLVLLVVLVVCVVVVDDLVVNCVVVVHDSVVSVVSVVVVDSDPPPDPPVPPCVVCVVVVVVVVVPPPDPPPPDDPDDDPPPDDDDDDD

Radius of gyration: 22.98 Å; Cα contacts (8 Å, |Δi|>4): 33; chains: 1; bounding box: 44×63×43 Å

Solvent-accessible surface area (backbone atoms only — not comparable to full-atom values): 6057 Å² total; per-residue (Å²): 133,85,58,55,71,61,42,45,50,54,53,50,45,46,74,74,64,52,53,65,70,56,56,19,62,77,70,74,43,58,57,66,58,52,52,50,48,62,73,63,72,52,57,61,80,76,80,78,89,59,80,72,78,47,64,90,42,44,69,62,52,53,54,58,58,74,74,52,92,61,88,74,89,79,83,67,96,84,77,72,82,87,79,74,90,76,87,88,76,134

Mean predicted aligned error: 15.9 Å

Sequence (90 aa):
MLDPPTRTTILKLHREGHAQRFIAQILGLARRTIQNVLRSGSEQPQPKPRAQKAEPYRERILDCSSAAGATRCGYTRSCKPREQRSPTRP

Secondary structure (DSSP, 8-state):
---HHHHHHHHHHHHTT--HHHHHHHHT--HHHHHHHHHH--SS------TTTSGGGHHHHHHHHHT---------TT------------

Nearest PDB structures (foldseek):
  8b4h-assembly1_A  TM=6.982E-01  e=1.193E-01  Geobacillus stearothermophilus
  8b4h-assembly1_D  TM=5.531E-01  e=1.553E-01  Geobacillus stearothermophilus
  2w48-assembly1_D  TM=5.645E-01  e=9.810E-01  Klebsiella pneumoniae
  2k9q-assembly1_B  TM=4.252E-01  e=1.277E+00  Bacteroides thetaiotaomicron
  1xsv-assembly1_B  TM=4.106E-01  e=9.199E+00  Staphylococcus aureus